Protein AF-A0A7W1EUY9-F1 (afdb_monomer)

Secondary structure (DSSP, 8-state):
----------EE-TTT--EE---GGGGGG-GGGGS---HHHHHHHHHTT-SS--HHHHHHHHHHHHHHHHHHT--

Foldseek 3Di:
DDDDDDDPPQPQFPVPRDRFDDDVVPNVPGQCVVDDDDPVLVVQVVVVVGDDHHVVVSVVSVVVVVVVVVVVVPD

Solvent-accessible surface area (backbone atoms only — not comparable to full-atom values): 4741 Å² total; per-residue (Å²): 139,83,78,96,75,88,73,94,63,63,43,47,14,79,84,79,59,50,76,37,63,68,35,86,94,42,50,93,74,14,55,41,63,75,54,89,69,52,74,69,52,49,48,56,46,51,73,71,70,61,88,54,58,40,52,65,57,50,51,51,52,49,50,50,50,54,58,51,53,57,56,69,75,69,120

pLDDT: mean 72.01, std 13.5, range [41.0, 88.94]

Mean predicted aligned error: 9.73 Å

Structure (mmCIF, N/CA/C/O backbone):
data_AF-A0A7W1EUY9-F1
#
_entry.id   AF-A0A7W1EUY9-F1
#
loop_
_atom_site.group_PDB
_atom_site.id
_atom_site.type_symbol
_atom_site.label_atom_id
_atom_site.label_alt_id
_atom_site.label_comp_id
_atom_site.label_asym_id
_atom_site.label_entity_id
_atom_site.label_seq_id
_atom_site.pdbx_PDB_ins_code
_atom_site.Cartn_x
_atom_site.Cartn_y
_atom_site.Cartn_z
_atom_site.occupancy
_atom_site.B_iso_or_equiv
_atom_site.auth_seq_id
_atom_site.auth_comp_id
_atom_site.auth_asym_id
_atom_site.auth_atom_id
_atom_site.pdbx_PDB_model_num
ATOM 1 N N . MET A 1 1 ? 31.141 8.454 -18.678 1.00 50.62 1 MET A N 1
ATOM 2 C CA . MET A 1 1 ? 29.761 8.753 -18.240 1.00 50.62 1 MET A CA 1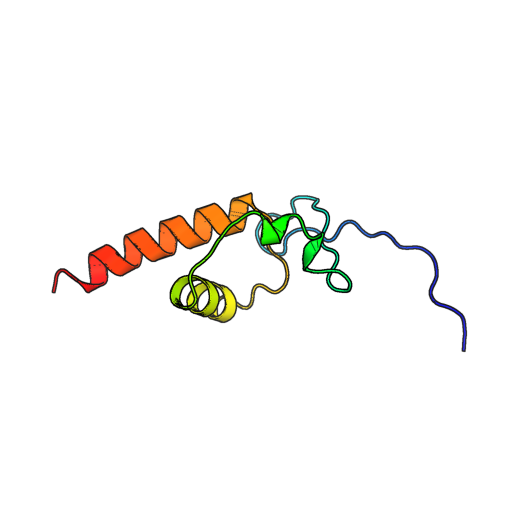
ATOM 3 C C . MET A 1 1 ? 28.867 8.345 -19.386 1.00 50.62 1 MET A C 1
ATOM 5 O O . MET A 1 1 ? 28.704 9.116 -20.319 1.00 50.62 1 MET A O 1
ATOM 9 N N . GLU A 1 2 ? 28.439 7.087 -19.386 1.00 44.38 2 GLU A N 1
ATOM 10 C CA . GLU A 1 2 ? 27.680 6.520 -20.497 1.00 44.38 2 GLU A CA 1
ATOM 11 C C . GLU A 1 2 ? 26.199 6.441 -20.157 1.00 44.38 2 GLU A C 1
ATOM 13 O O . GLU A 1 2 ? 25.788 6.275 -19.009 1.00 44.38 2 GLU A O 1
ATOM 18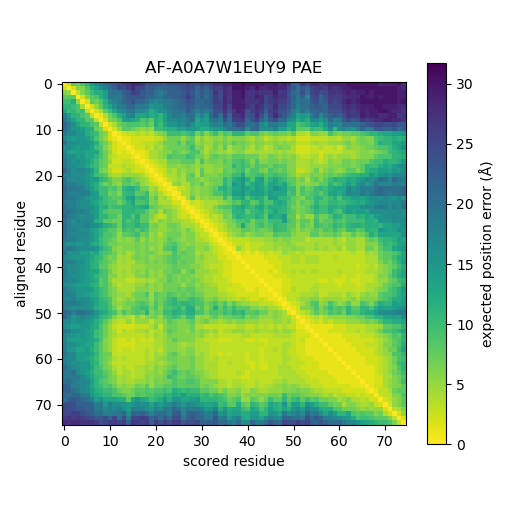 N N . TYR A 1 3 ? 25.443 6.708 -21.206 1.00 51.12 3 TYR A N 1
ATOM 19 C CA . TYR A 1 3 ? 24.112 7.261 -21.241 1.00 51.12 3 TYR A CA 1
ATOM 20 C C . TYR A 1 3 ? 23.070 6.166 -21.011 1.00 51.12 3 TYR A C 1
ATOM 22 O O . TYR A 1 3 ? 23.132 5.080 -21.582 1.00 51.12 3 TYR A O 1
ATOM 30 N N . PHE A 1 4 ? 22.115 6.503 -20.153 1.00 50.78 4 PHE A N 1
ATOM 31 C CA . PHE A 1 4 ? 20.919 5.768 -19.769 1.00 50.78 4 PHE A CA 1
ATOM 32 C C . PHE A 1 4 ? 20.183 5.228 -21.009 1.00 50.78 4 PHE A C 1
ATOM 34 O O . PHE A 1 4 ? 19.517 5.974 -21.727 1.00 50.78 4 PHE A O 1
ATOM 41 N N . SER A 1 5 ? 20.313 3.935 -21.305 1.00 56.38 5 SER A N 1
ATOM 42 C CA . SER A 1 5 ? 19.501 3.308 -22.345 1.00 56.38 5 SER A CA 1
ATOM 43 C C . SER A 1 5 ? 19.211 1.844 -22.068 1.00 56.38 5 SER A C 1
ATOM 45 O O . SER A 1 5 ? 20.091 1.041 -21.770 1.00 56.38 5 SER A O 1
ATOM 47 N N . THR A 1 6 ? 17.947 1.511 -22.320 1.00 42.69 6 THR A N 1
ATOM 48 C CA . THR A 1 6 ? 17.407 0.164 -22.534 1.00 42.69 6 THR A CA 1
ATOM 49 C C . THR A 1 6 ? 17.196 -0.696 -21.298 1.00 42.69 6 THR A C 1
ATOM 51 O O . THR A 1 6 ? 17.765 -1.771 -21.140 1.00 42.69 6 THR A O 1
ATOM 54 N N . 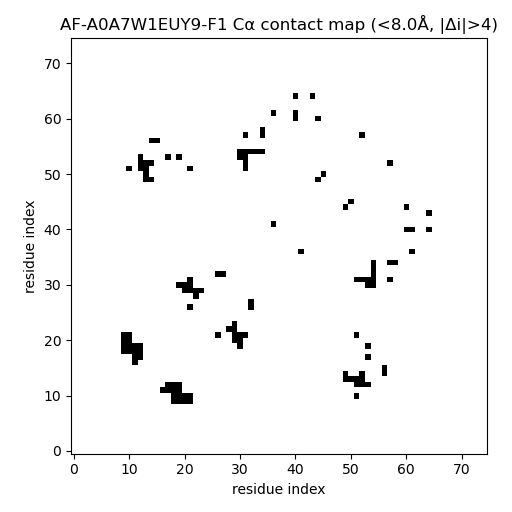LYS A 1 7 ? 16.234 -0.279 -20.477 1.00 41.00 7 LYS A N 1
ATOM 55 C CA . LYS A 1 7 ? 15.293 -1.235 -19.895 1.00 41.00 7 LYS A CA 1
ATOM 56 C C . LYS A 1 7 ? 14.017 -0.493 -19.513 1.00 41.00 7 LYS A C 1
ATOM 58 O O . LYS A 1 7 ? 13.875 -0.011 -18.395 1.00 41.00 7 LYS A O 1
ATOM 63 N N . HIS A 1 8 ? 13.079 -0.415 -20.458 1.00 45.06 8 HIS A N 1
ATOM 64 C CA . HIS A 1 8 ? 11.657 -0.359 -20.123 1.00 45.06 8 HIS A CA 1
ATOM 65 C C . HIS A 1 8 ? 11.326 -1.674 -19.402 1.00 45.06 8 HIS A C 1
ATOM 67 O O . HIS A 1 8 ? 10.754 -2.589 -19.982 1.00 45.06 8 HIS A O 1
ATOM 73 N N . THR A 1 9 ? 11.832 -1.821 -18.178 1.00 45.03 9 THR A N 1
ATOM 74 C CA . THR A 1 9 ? 11.492 -2.930 -17.303 1.00 45.03 9 THR A CA 1
ATOM 75 C C . THR A 1 9 ? 10.159 -2.517 -16.756 1.00 45.03 9 THR A C 1
ATOM 77 O O . THR A 1 9 ? 10.071 -1.589 -15.958 1.00 45.03 9 THR A O 1
ATOM 80 N N . SER A 1 10 ? 9.118 -3.124 -17.285 1.00 52.53 10 SER A N 1
ATOM 81 C CA . SER A 1 10 ? 7.842 -3.230 -16.623 1.00 52.53 10 SER A CA 1
ATOM 82 C C . SER A 1 10 ? 8.087 -3.385 -15.119 1.00 52.53 10 SER A C 1
ATOM 84 O O . SER A 1 10 ? 8.685 -4.371 -14.687 1.00 52.53 10 SER A O 1
ATOM 86 N N . GLU A 1 11 ? 7.755 -2.370 -14.324 1.00 60.28 11 GLU A N 1
ATOM 87 C CA . GLU A 1 11 ? 8.026 -2.432 -12.893 1.00 60.28 11 GLU A CA 1
ATOM 88 C C . GLU A 1 11 ? 7.079 -3.482 -12.319 1.00 60.28 11 GLU A C 1
ATOM 90 O O . GLU A 1 11 ? 5.860 -3.311 -12.301 1.00 60.28 11 GLU A O 1
ATOM 95 N N . ASN A 1 12 ? 7.622 -4.640 -11.946 1.00 70.75 12 ASN A N 1
ATOM 96 C CA . ASN A 1 12 ? 6.814 -5.676 -11.333 1.00 70.75 12 ASN A CA 1
ATOM 97 C C . ASN A 1 12 ? 6.360 -5.178 -9.964 1.00 70.75 12 ASN A C 1
ATOM 99 O O . ASN A 1 12 ? 7.132 -4.600 -9.201 1.00 70.75 12 ASN A O 1
ATOM 103 N N . CYS A 1 13 ? 5.095 -5.417 -9.638 1.00 77.88 13 CYS A N 1
ATOM 104 C CA . CYS A 1 13 ? 4.573 -5.071 -8.329 1.00 77.88 13 CYS A CA 1
ATOM 105 C C . CYS A 1 13 ? 5.394 -5.755 -7.231 1.00 77.88 13 CYS A C 1
ATOM 107 O O . CYS A 1 13 ? 5.464 -6.982 -7.198 1.00 77.88 13 CYS A O 1
ATOM 109 N N . SER A 1 14 ? 5.923 -4.984 -6.278 1.00 74.00 14 SER A N 1
ATOM 110 C CA . SER A 1 14 ? 6.726 -5.521 -5.167 1.00 74.00 14 SER A CA 1
ATOM 111 C C . SER A 1 14 ? 5.956 -6.497 -4.266 1.00 74.00 14 SER A C 1
ATOM 113 O O . SER A 1 14 ? 6.556 -7.201 -3.461 1.00 74.00 14 SER A O 1
ATOM 115 N N . ARG A 1 15 ? 4.621 -6.541 -4.388 1.00 79.06 15 ARG A N 1
ATOM 116 C CA . ARG A 1 15 ? 3.732 -7.431 -3.628 1.00 79.06 15 ARG A CA 1
ATOM 117 C C . ARG A 1 15 ? 3.387 -8.717 -4.374 1.00 79.06 15 ARG A C 1
ATOM 119 O O . ARG A 1 15 ? 3.486 -9.786 -3.786 1.00 79.06 15 ARG A O 1
ATOM 126 N N . CYS A 1 16 ? 2.954 -8.631 -5.633 1.00 83.19 16 CYS A N 1
ATOM 127 C CA . CYS A 1 16 ? 2.452 -9.794 -6.380 1.00 83.19 16 CYS A CA 1
ATOM 128 C C . CYS A 1 16 ? 3.299 -10.190 -7.595 1.00 83.19 16 CYS A C 1
ATOM 130 O O . CYS A 1 16 ? 2.988 -11.180 -8.250 1.00 83.19 16 CYS A O 1
ATOM 132 N N . GLY A 1 17 ? 4.318 -9.405 -7.947 1.00 74.81 17 GLY A N 1
ATOM 133 C CA . GLY A 1 17 ? 5.139 -9.611 -9.141 1.00 74.81 17 GLY A CA 1
ATOM 134 C C . GLY A 1 17 ? 4.418 -9.324 -10.461 1.00 74.81 17 GLY A C 1
ATOM 135 O O . GLY A 1 17 ? 5.012 -9.484 -11.522 1.00 74.81 17 GLY A O 1
ATOM 136 N N . THR A 1 18 ? 3.148 -8.896 -10.431 1.00 78.44 18 THR A N 1
ATOM 137 C CA . THR A 1 18 ? 2.401 -8.596 -11.656 1.00 78.44 18 THR A CA 1
ATOM 138 C C . THR A 1 18 ? 3.055 -7.448 -12.397 1.00 78.44 18 THR A C 1
ATOM 140 O O . THR A 1 18 ? 3.419 -6.429 -11.811 1.00 78.44 18 THR A O 1
ATOM 143 N N . GLU A 1 19 ? 3.181 -7.644 -13.697 1.00 75.00 19 GLU A N 1
ATOM 144 C CA . GLU A 1 19 ? 3.694 -6.659 -14.615 1.00 75.00 19 GLU A CA 1
ATOM 145 C C . GLU A 1 19 ? 2.682 -5.519 -14.775 1.00 75.00 19 GLU A C 1
ATOM 147 O O . GLU A 1 19 ? 1.539 -5.750 -15.172 1.00 75.00 19 GLU A O 1
ATOM 152 N N . PHE A 1 20 ? 3.069 -4.299 -14.397 1.00 72.38 20 PHE A N 1
ATOM 153 C CA . PHE A 1 20 ? 2.221 -3.124 -14.558 1.00 72.38 20 PHE A CA 1
ATOM 154 C C . PHE A 1 20 ? 3.036 -1.917 -15.007 1.00 72.38 20 PHE A C 1
ATOM 156 O O . PHE A 1 20 ? 4.256 -1.849 -14.845 1.00 72.38 20 PHE A O 1
ATOM 163 N N . THR A 1 21 ? 2.340 -0.944 -15.582 1.00 68.75 21 THR A N 1
ATOM 164 C CA . THR A 1 21 ? 2.948 0.318 -15.987 1.00 68.75 21 THR A CA 1
ATOM 165 C C . THR A 1 21 ? 3.126 1.197 -14.747 1.00 68.75 21 THR A C 1
ATOM 167 O O . THR A 1 21 ? 2.238 1.988 -14.422 1.00 68.75 21 THR A O 1
ATOM 170 N N . CYS A 1 22 ? 4.256 1.055 -14.038 1.00 66.50 22 CYS A N 1
ATOM 171 C CA . CYS A 1 22 ? 4.710 2.073 -13.085 1.00 66.50 22 CYS A CA 1
ATOM 172 C C . CYS A 1 22 ? 5.533 3.119 -13.859 1.00 66.50 22 CYS A C 1
ATOM 174 O O . CYS A 1 22 ? 6.522 2.791 -14.511 1.00 66.50 22 CYS A O 1
ATOM 176 N N . LYS A 1 23 ? 5.080 4.378 -13.862 1.00 69.12 23 LYS A N 1
ATOM 177 C CA . LYS A 1 23 ? 5.846 5.522 -14.381 1.00 69.12 23 LYS A CA 1
ATOM 178 C C . LYS A 1 23 ? 6.106 6.477 -13.218 1.00 69.12 23 LYS A C 1
ATOM 180 O O . LYS A 1 23 ? 5.361 7.435 -13.060 1.00 69.12 23 LYS A O 1
ATOM 185 N N . PRO A 1 24 ? 7.135 6.251 -12.387 1.00 65.25 24 PRO A N 1
ATOM 186 C CA . PRO A 1 24 ? 7.408 7.104 -11.228 1.00 65.25 24 PRO A CA 1
ATOM 187 C C . PRO A 1 24 ? 7.709 8.560 -11.617 1.00 65.25 24 PRO A C 1
ATOM 189 O O . PRO A 1 24 ? 7.419 9.473 -10.853 1.00 65.25 24 PRO A O 1
ATOM 192 N N . LEU A 1 25 ? 8.232 8.780 -12.829 1.00 63.50 25 LEU A N 1
ATOM 193 C CA . LEU A 1 25 ? 8.457 10.110 -13.411 1.00 63.50 25 LEU A CA 1
ATOM 194 C C . LEU A 1 25 ? 7.158 10.816 -13.848 1.00 63.50 25 LEU A C 1
ATOM 196 O O . LEU A 1 25 ? 7.125 12.037 -13.921 1.00 63.50 25 LEU A O 1
ATOM 200 N N . ASP A 1 26 ? 6.094 10.054 -14.099 1.00 68.25 26 ASP A N 1
ATOM 201 C CA . ASP A 1 26 ? 4.773 10.526 -14.520 1.00 68.25 26 ASP A CA 1
ATOM 202 C C . ASP A 1 26 ? 3.709 9.785 -13.702 1.00 68.25 26 ASP A C 1
ATOM 204 O O . ASP A 1 26 ? 2.946 8.964 -14.220 1.00 68.25 26 ASP A O 1
ATOM 208 N N . ILE A 1 27 ? 3.676 10.054 -12.392 1.00 69.38 27 ILE A N 1
ATOM 209 C CA . ILE A 1 27 ? 2.764 9.379 -11.455 1.00 69.38 27 ILE A CA 1
ATOM 210 C C . ILE A 1 27 ? 1.303 9.474 -11.930 1.00 69.38 27 ILE A C 1
ATOM 212 O O . ILE A 1 27 ? 0.565 8.498 -11.849 1.00 69.38 27 ILE A O 1
ATOM 216 N N . SER A 1 28 ? 0.921 10.594 -12.555 1.00 65.44 28 SER A N 1
ATOM 217 C CA . SER A 1 28 ? -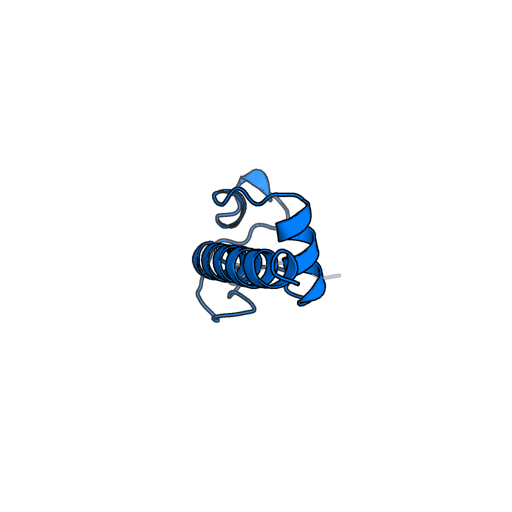0.404 10.834 -13.146 1.00 65.44 28 SER A CA 1
ATOM 218 C C . SER A 1 28 ? -0.790 9.850 -14.258 1.00 65.44 28 SER A C 1
ATOM 220 O O . SER A 1 28 ? -1.975 9.670 -14.525 1.00 65.44 28 SER A O 1
ATOM 222 N N . GLN A 1 29 ? 0.190 9.231 -14.922 1.00 67.88 29 GLN A N 1
ATOM 223 C CA . GLN A 1 29 ? -0.004 8.205 -15.957 1.00 67.88 29 GLN A CA 1
ATOM 224 C C . GLN A 1 29 ? 0.222 6.786 -15.429 1.00 67.88 29 GLN A C 1
ATOM 226 O O . GLN A 1 29 ? 0.215 5.822 -16.196 1.00 67.88 29 GLN A O 1
ATOM 231 N N . CYS A 1 30 ? 0.470 6.650 -14.132 1.00 67.69 30 CYS A N 1
ATOM 232 C CA . CYS A 1 30 ? 0.679 5.373 -13.493 1.00 67.69 30 CYS A CA 1
ATOM 233 C C . CYS A 1 30 ? -0.665 4.671 -13.304 1.00 67.69 30 CYS A C 1
ATOM 235 O O . CYS A 1 30 ? -1.611 5.260 -12.775 1.00 67.69 30 CYS A O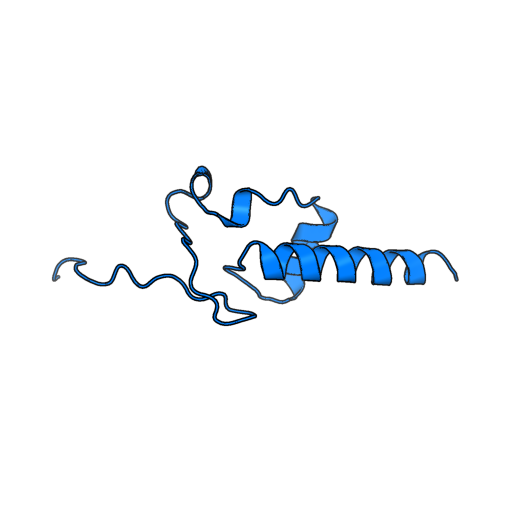 1
ATOM 237 N N . ASP A 1 31 ? -0.740 3.391 -13.673 1.00 64.06 31 ASP A N 1
ATOM 238 C CA . ASP A 1 31 ? -1.953 2.595 -13.468 1.00 64.06 31 ASP A CA 1
ATOM 239 C C . ASP A 1 31 ? -2.383 2.630 -11.995 1.00 64.06 31 ASP A C 1
ATOM 241 O O . ASP A 1 31 ? -3.573 2.732 -11.713 1.00 64.06 31 ASP A O 1
ATOM 245 N N . CYS A 1 32 ? -1.426 2.648 -11.057 1.00 66.44 32 CYS A N 1
ATOM 246 C CA . CYS A 1 32 ? -1.695 2.671 -9.618 1.00 66.44 32 CYS A CA 1
ATOM 247 C C . CYS A 1 32 ? -2.486 3.907 -9.142 1.00 66.44 32 CYS A C 1
ATOM 249 O O . CYS A 1 32 ? -3.215 3.809 -8.156 1.00 66.44 32 CYS A O 1
ATOM 251 N N . MET A 1 33 ? -2.418 5.042 -9.855 1.00 69.25 33 MET A N 1
ATOM 252 C CA . MET A 1 33 ? -3.193 6.247 -9.521 1.00 69.25 33 MET A CA 1
ATOM 253 C C . MET A 1 33 ? -4.679 6.130 -9.871 1.00 69.25 33 MET A C 1
ATOM 255 O O . MET A 1 33 ? -5.482 6.948 -9.416 1.00 69.25 33 MET A O 1
ATOM 259 N N . GLN A 1 34 ? -5.084 5.119 -10.646 1.00 73.44 34 GLN A N 1
ATOM 260 C CA . GLN A 1 34 ? -6.502 4.890 -10.922 1.00 73.44 34 GLN A CA 1
ATOM 261 C C . GLN A 1 34 ? -7.283 4.471 -9.670 1.00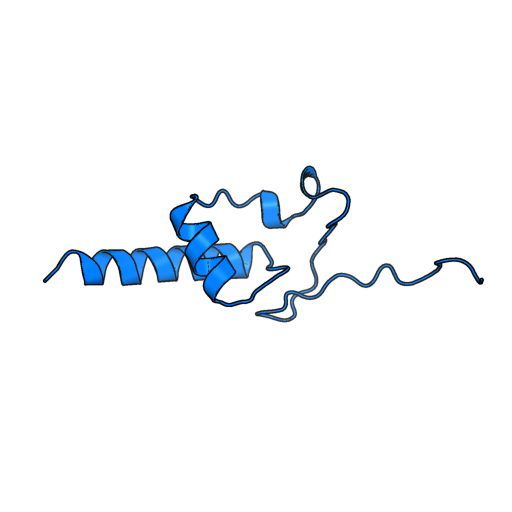 73.44 34 GLN A C 1
ATOM 263 O O . GLN A 1 34 ? -8.498 4.675 -9.598 1.00 73.44 34 GLN A O 1
ATOM 268 N N . VAL A 1 35 ? -6.609 3.905 -8.665 1.00 79.69 35 VAL A N 1
ATOM 269 C CA . VAL A 1 35 ? -7.232 3.545 -7.391 1.00 79.69 35 VAL A CA 1
ATOM 270 C C . VAL A 1 35 ? -7.125 4.720 -6.425 1.00 79.69 35 VAL A C 1
ATOM 272 O O . VAL A 1 35 ? -6.059 5.043 -5.912 1.00 79.69 35 VAL A O 1
ATOM 275 N N . ARG A 1 36 ? -8.270 5.343 -6.131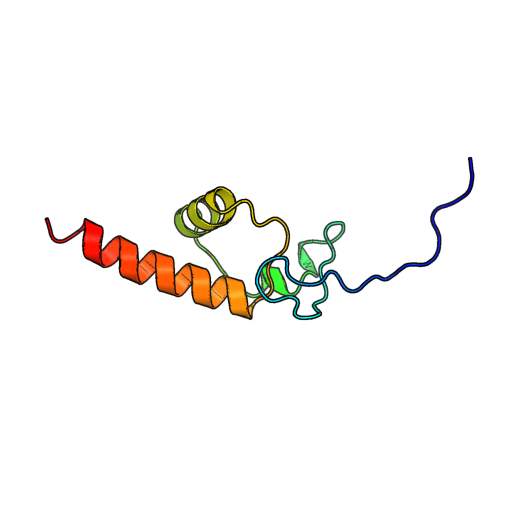 1.00 80.44 36 ARG A N 1
ATOM 276 C CA . ARG A 1 36 ? -8.359 6.364 -5.084 1.00 80.44 36 ARG A CA 1
ATOM 277 C C . ARG A 1 36 ? -8.246 5.715 -3.707 1.00 80.44 36 ARG A C 1
ATOM 279 O O . ARG A 1 36 ? -9.151 4.987 -3.277 1.00 80.44 36 ARG A O 1
ATOM 286 N N . ILE A 1 37 ? -7.149 6.017 -3.029 1.00 80.94 37 ILE A N 1
ATOM 287 C CA . ILE A 1 37 ? -6.926 5.699 -1.622 1.00 80.94 37 ILE A CA 1
ATOM 288 C C . ILE A 1 37 ? -6.965 6.975 -0.777 1.00 80.94 37 ILE A C 1
ATOM 290 O O . ILE A 1 37 ? -6.551 8.041 -1.233 1.00 80.94 37 ILE A O 1
ATOM 294 N N . SER A 1 38 ? -7.505 6.870 0.433 1.00 84.94 38 SER A N 1
ATOM 295 C CA . SER A 1 38 ? -7.514 7.944 1.427 1.00 84.94 38 SER A CA 1
ATOM 296 C C . SER A 1 38 ? -6.125 8.120 2.055 1.00 84.94 38 SER A C 1
ATOM 298 O O . SER A 1 38 ? -5.314 7.190 2.017 1.00 84.94 38 SER A O 1
ATOM 300 N N . PRO A 1 39 ? -5.836 9.274 2.680 1.00 84.25 39 PRO A N 1
ATOM 301 C CA . PRO A 1 39 ? -4.571 9.501 3.375 1.00 84.25 39 PRO A CA 1
ATOM 302 C C . PRO A 1 39 ? -4.255 8.424 4.421 1.00 84.25 39 PRO A C 1
ATOM 304 O O . PRO A 1 39 ? -3.108 7.996 4.523 1.00 84.25 39 PRO A O 1
ATOM 307 N N . GLU A 1 40 ? -5.258 7.943 5.163 1.00 85.38 40 GLU A N 1
ATOM 308 C CA . GLU A 1 40 ? -5.065 6.884 6.161 1.00 85.38 40 GLU A CA 1
ATOM 309 C C . GLU A 1 40 ? -4.690 5.538 5.524 1.00 85.38 40 GLU A C 1
ATOM 311 O O . GLU A 1 40 ? -3.801 4.844 6.016 1.00 85.38 40 GLU A O 1
ATOM 316 N N . GLU A 1 41 ? -5.328 5.194 4.401 1.00 85.44 41 GLU A N 1
ATOM 317 C CA . GLU A 1 41 ? -5.021 3.991 3.618 1.00 85.44 41 GLU A CA 1
ATOM 318 C C . GLU A 1 41 ? -3.601 4.080 3.037 1.00 85.44 41 GLU A C 1
ATOM 320 O O . GLU A 1 41 ? -2.838 3.118 3.099 1.00 85.44 41 GLU A O 1
ATOM 325 N N . GLN A 1 42 ? -3.216 5.250 2.517 1.00 83.50 42 GLN A N 1
ATOM 326 C CA . GLN A 1 42 ? -1.877 5.496 1.982 1.00 83.50 42 GLN A CA 1
ATOM 327 C C . GLN A 1 42 ? -0.798 5.373 3.058 1.00 83.50 42 GLN A C 1
ATOM 329 O O . GLN A 1 42 ? 0.277 4.835 2.785 1.00 83.50 42 GLN A O 1
ATOM 334 N N . ASN A 1 43 ? -1.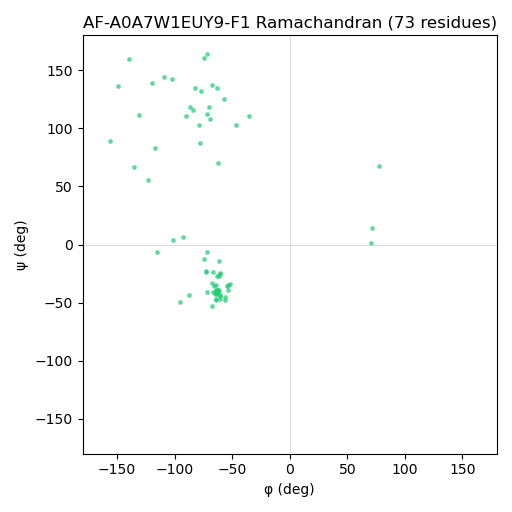075 5.847 4.273 1.00 85.38 43 ASN A N 1
ATOM 335 C CA . ASN A 1 43 ? -0.144 5.724 5.388 1.00 85.38 43 ASN A CA 1
ATOM 336 C C . ASN A 1 43 ? 0.065 4.247 5.750 1.00 85.38 43 ASN A C 1
ATOM 338 O O . ASN A 1 43 ? 1.201 3.787 5.765 1.00 85.38 43 ASN A O 1
ATOM 342 N N . TYR A 1 44 ? -1.024 3.478 5.869 1.00 86.19 44 TYR A N 1
ATOM 343 C CA . TYR A 1 44 ? -0.964 2.029 6.092 1.00 86.19 44 TYR A CA 1
ATOM 344 C C . TYR A 1 44 ? -0.153 1.305 5.006 1.00 86.19 44 TYR A C 1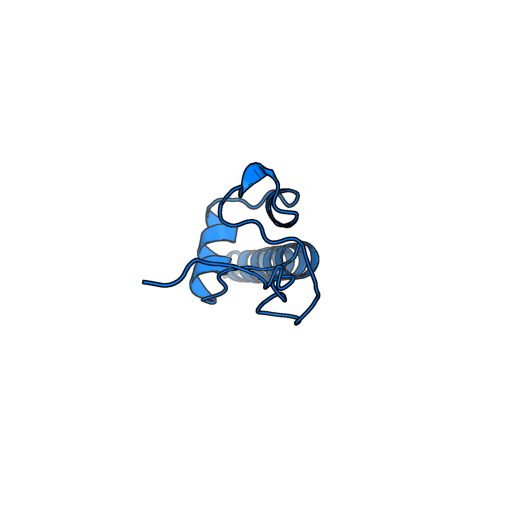
ATOM 346 O O . TYR A 1 44 ? 0.706 0.479 5.305 1.00 86.19 44 TYR A O 1
ATOM 354 N N . ILE A 1 45 ? -0.374 1.639 3.730 1.00 81.88 45 ILE A N 1
ATOM 355 C CA . ILE A 1 45 ? 0.381 1.059 2.609 1.00 81.88 45 ILE A CA 1
ATOM 356 C C . ILE A 1 45 ? 1.866 1.442 2.692 1.00 81.88 45 ILE A C 1
ATOM 358 O O . ILE A 1 45 ? 2.726 0.589 2.466 1.00 81.88 45 ILE A O 1
ATOM 362 N N . SER A 1 46 ? 2.176 2.686 3.057 1.00 82.06 46 SER A N 1
ATOM 363 C CA . SER A 1 46 ? 3.556 3.166 3.212 1.00 82.06 46 SER A CA 1
ATOM 364 C C . SER A 1 46 ? 4.277 2.473 4.372 1.00 82.06 46 SER A C 1
ATOM 366 O O . SER A 1 46 ? 5.452 2.137 4.242 1.00 82.06 46 SER A O 1
ATOM 368 N N . GLU A 1 47 ? 3.569 2.169 5.464 1.00 83.50 47 GLU A N 1
ATOM 369 C CA . GLU A 1 47 ? 4.096 1.384 6.591 1.00 83.50 47 GLU A CA 1
ATOM 370 C C . GLU A 1 47 ? 4.473 -0.049 6.189 1.00 83.50 47 GLU A C 1
ATOM 372 O O . GLU A 1 47 ? 5.389 -0.629 6.770 1.00 83.50 47 GLU A O 1
ATOM 377 N N . THR A 1 48 ? 3.842 -0.616 5.152 1.00 77.06 48 THR A N 1
ATOM 378 C CA . THR A 1 48 ? 4.247 -1.932 4.618 1.00 77.06 48 THR A CA 1
ATOM 379 C C . THR A 1 48 ? 5.578 -1.906 3.856 1.00 77.06 48 THR A C 1
ATOM 381 O O . THR A 1 48 ? 6.057 -2.960 3.440 1.00 77.06 48 THR A O 1
ATOM 384 N N . GLY A 1 49 ? 6.172 -0.726 3.630 1.00 71.00 49 GLY A N 1
ATOM 385 C CA . GLY A 1 49 ? 7.416 -0.568 2.867 1.00 71.00 49 GLY A CA 1
ATOM 386 C C . GLY A 1 49 ? 7.259 -0.794 1.358 1.00 71.00 49 GLY A C 1
ATOM 387 O O . GLY A 1 49 ? 8.248 -0.962 0.646 1.00 71.00 49 GLY A O 1
ATOM 388 N N . SER A 1 50 ? 6.023 -0.817 0.854 1.00 70.06 50 SER A N 1
ATOM 389 C CA . SER A 1 50 ? 5.732 -1.058 -0.561 1.00 70.06 50 SER A CA 1
ATOM 390 C C . SER A 1 50 ? 5.848 0.237 -1.375 1.00 70.06 50 SER A C 1
ATOM 392 O O . SER A 1 50 ? 5.060 1.156 -1.183 1.00 70.06 50 SER A O 1
ATOM 394 N N . THR A 1 51 ? 6.802 0.306 -2.309 1.00 65.75 51 THR A N 1
ATOM 395 C CA . THR A 1 51 ? 7.093 1.514 -3.112 1.00 65.75 51 THR A CA 1
ATOM 396 C C . THR A 1 51 ? 6.261 1.641 -4.400 1.00 65.75 51 THR A C 1
ATOM 398 O O . THR A 1 51 ? 5.745 2.718 -4.678 1.00 65.75 51 THR A O 1
ATOM 401 N N . CYS A 1 52 ? 6.078 0.561 -5.172 1.00 73.56 52 CYS A N 1
ATOM 402 C CA . CYS A 1 52 ? 5.226 0.502 -6.377 1.00 73.56 52 CYS A CA 1
ATOM 403 C C . CYS A 1 52 ? 4.321 -0.745 -6.266 1.00 73.56 52 CYS A C 1
ATOM 405 O O . CYS A 1 52 ? 4.783 -1.890 -6.329 1.00 73.56 52 CYS A O 1
ATOM 407 N N . VAL A 1 53 ? 3.013 -0.536 -6.090 1.00 80.31 53 VAL A N 1
ATOM 408 C CA . VAL A 1 53 ? 2.005 -1.609 -6.053 1.00 80.31 53 VAL A CA 1
ATOM 409 C C . VAL A 1 53 ? 0.970 -1.431 -7.152 1.00 80.31 53 VAL A C 1
ATOM 411 O O . VAL A 1 53 ? 0.524 -0.323 -7.434 1.00 80.31 53 VAL A O 1
ATOM 414 N N . CYS A 1 54 ? 0.581 -2.540 -7.779 1.00 83.81 54 CYS A N 1
ATOM 415 C CA . CYS A 1 54 ? -0.422 -2.523 -8.834 1.00 83.81 54 CYS A CA 1
ATOM 416 C C . CYS A 1 54 ? -1.827 -2.256 -8.264 1.00 83.81 54 CYS A C 1
ATOM 418 O O . CYS A 1 54 ? -2.092 -2.451 -7.074 1.00 83.81 54 CYS A O 1
ATOM 420 N N . ASN A 1 55 ? -2.767 -1.898 -9.144 1.00 84.06 55 ASN A N 1
ATOM 421 C CA . ASN A 1 55 ? -4.169 -1.652 -8.789 1.00 84.06 55 ASN A CA 1
ATOM 422 C C . ASN A 1 55 ? -4.825 -2.795 -8.004 1.00 84.06 55 ASN A C 1
ATOM 424 O O . ASN A 1 55 ? -5.676 -2.551 -7.150 1.00 84.06 55 ASN A O 1
ATOM 428 N N . LYS A 1 56 ? -4.444 -4.045 -8.287 1.00 85.31 56 LYS A N 1
ATOM 429 C CA . LYS A 1 56 ? -4.978 -5.214 -7.583 1.00 85.31 56 LYS A CA 1
ATOM 430 C C . LYS A 1 56 ? -4.520 -5.231 -6.123 1.00 85.31 56 LYS A C 1
ATOM 432 O O . LYS A 1 56 ? -5.363 -5.238 -5.233 1.00 85.31 56 LYS A O 1
ATOM 437 N N . CYS A 1 57 ? -3.212 -5.127 -5.887 1.00 86.06 57 CYS A N 1
ATOM 438 C CA . CYS A 1 57 ? -2.664 -5.094 -4.535 1.00 86.06 57 CYS A CA 1
ATOM 439 C C . CYS A 1 57 ? -3.126 -3.866 -3.748 1.00 86.06 57 CYS A C 1
ATOM 441 O O . CYS A 1 57 ? -3.369 -3.985 -2.552 1.00 86.06 57 CYS A O 1
ATOM 443 N N . LEU A 1 58 ? -3.304 -2.710 -4.399 1.00 85.00 58 LEU A N 1
ATOM 444 C CA . LEU A 1 58 ? -3.896 -1.532 -3.758 1.00 85.00 58 LEU A CA 1
ATOM 445 C C . LEU A 1 58 ? -5.322 -1.799 -3.268 1.00 85.00 58 LEU A C 1
ATOM 447 O O . LEU A 1 58 ? -5.652 -1.449 -2.138 1.00 85.00 58 LEU A O 1
ATOM 451 N N . LYS A 1 59 ? -6.163 -2.450 -4.082 1.00 87.25 59 LYS A N 1
ATOM 452 C CA . LYS A 1 59 ? -7.525 -2.834 -3.676 1.00 87.25 59 LYS A CA 1
ATOM 453 C C . LYS A 1 59 ? -7.521 -3.843 -2.527 1.00 87.25 59 LYS A C 1
ATOM 455 O O . LYS A 1 59 ? -8.327 -3.706 -1.613 1.00 87.25 59 LYS A O 1
ATOM 460 N N . GLU A 1 60 ? -6.613 -4.816 -2.554 1.00 88.94 60 GLU A N 1
ATOM 461 C CA . GLU A 1 60 ? -6.457 -5.794 -1.469 1.00 88.94 60 GLU A CA 1
ATOM 462 C C . GLU A 1 60 ? -6.010 -5.121 -0.164 1.00 88.94 60 GLU A C 1
ATOM 464 O O . GLU A 1 60 ? -6.636 -5.330 0.871 1.00 88.94 60 GLU A O 1
ATOM 469 N N . LEU A 1 61 ? -4.994 -4.252 -0.215 1.00 86.50 61 LEU A N 1
ATOM 470 C CA . LEU A 1 61 ? -4.515 -3.488 0.945 1.00 86.50 61 LEU A CA 1
ATOM 471 C C . LEU A 1 61 ? -5.606 -2.574 1.509 1.00 86.50 61 LEU A C 1
ATOM 473 O O . LEU A 1 61 ? -5.773 -2.490 2.722 1.00 86.50 61 LEU A O 1
ATOM 477 N N . LYS A 1 62 ? -6.385 -1.936 0.634 1.00 86.81 62 LYS A N 1
ATOM 478 C CA . LYS A 1 62 ? -7.552 -1.135 1.012 1.00 86.81 62 LYS A CA 1
ATOM 479 C C . LYS A 1 62 ? -8.601 -1.973 1.743 1.00 86.81 62 LYS A C 1
ATOM 481 O O . LYS A 1 62 ? -9.089 -1.576 2.797 1.00 86.81 62 LYS A O 1
ATOM 486 N N . GLN A 1 63 ? -8.932 -3.146 1.211 1.00 88.56 63 GLN A N 1
ATOM 487 C CA . GLN A 1 63 ? -9.877 -4.053 1.854 1.00 88.56 63 GLN A CA 1
ATOM 488 C C . GLN A 1 63 ? -9.358 -4.539 3.213 1.00 88.56 63 GLN A C 1
ATOM 490 O O . GLN A 1 63 ? -10.113 -4.567 4.183 1.00 88.56 63 GLN A O 1
ATOM 495 N N . GLU A 1 64 ? -8.070 -4.860 3.309 1.00 88.38 64 GLU A N 1
ATOM 496 C CA . GLU A 1 64 ? -7.431 -5.260 4.562 1.00 88.38 64 GLU A CA 1
ATOM 497 C C . GLU A 1 64 ? -7.445 -4.133 5.600 1.00 88.38 64 GLU A C 1
ATOM 499 O O . GLU A 1 64 ? -7.811 -4.372 6.752 1.00 88.38 64 GLU A O 1
ATOM 504 N N . TYR A 1 65 ? -7.157 -2.896 5.183 1.00 87.56 65 TYR A N 1
ATOM 505 C CA . TYR A 1 65 ? -7.289 -1.706 6.021 1.00 87.56 65 TYR A CA 1
ATOM 506 C C . TYR A 1 65 ? -8.716 -1.559 6.567 1.00 87.56 65 TYR A C 1
ATOM 508 O O . TYR A 1 65 ? -8.884 -1.407 7.776 1.00 87.56 65 TYR A O 1
ATOM 516 N N . TYR A 1 66 ? -9.754 -1.685 5.730 1.00 86.50 66 TYR A N 1
ATOM 517 C CA . TYR A 1 66 ? -11.146 -1.627 6.198 1.00 86.50 66 TYR A CA 1
ATOM 518 C C . TYR A 1 66 ? -11.480 -2.730 7.206 1.00 86.50 66 TYR A C 1
ATOM 520 O O . TYR A 1 66 ? -12.116 -2.457 8.225 1.00 86.50 66 TYR A O 1
ATOM 528 N N . LEU A 1 67 ? -11.041 -3.966 6.951 1.00 86.50 67 LEU A N 1
ATOM 529 C CA . LEU A 1 67 ? -11.267 -5.093 7.860 1.00 86.50 67 LEU A CA 1
ATOM 530 C C . LEU A 1 67 ? -10.566 -4.883 9.210 1.00 86.50 67 LEU A C 1
ATOM 532 O O . LEU A 1 67 ? -11.129 -5.208 10.258 1.00 86.50 67 LEU A O 1
ATOM 536 N N . GLN A 1 68 ? -9.355 -4.321 9.212 1.00 82.75 68 GLN A N 1
ATOM 537 C CA . GLN A 1 68 ? -8.644 -3.983 10.445 1.00 82.75 68 GLN A CA 1
ATOM 538 C C . GLN A 1 68 ? -9.265 -2.785 11.172 1.00 82.75 68 GLN A C 1
ATOM 540 O O . GLN A 1 68 ? -9.408 -2.815 12.396 1.00 82.75 68 GLN A O 1
ATOM 545 N N . TYR A 1 69 ? -9.685 -1.753 10.440 1.00 77.50 69 TYR A N 1
ATOM 546 C CA . TYR A 1 69 ? -10.334 -0.571 11.002 1.00 77.50 69 TYR A CA 1
ATOM 547 C C . TYR A 1 69 ? -11.660 -0.921 11.694 1.00 77.50 69 TYR A C 1
ATOM 549 O O . TYR A 1 69 ? -11.944 -0.416 12.782 1.00 77.50 69 TYR A O 1
ATOM 557 N N . GLN A 1 70 ? -12.442 -1.845 11.125 1.00 68.62 70 GLN A N 1
ATOM 558 C CA . GLN A 1 70 ? -13.660 -2.357 11.763 1.00 68.62 70 GLN A CA 1
ATOM 559 C C . GLN A 1 70 ? -13.370 -3.082 13.083 1.00 68.62 70 GLN A C 1
ATOM 561 O O . GLN A 1 70 ? -14.097 -2.891 14.054 1.00 68.62 70 GLN A O 1
ATOM 566 N N . LYS A 1 71 ? -12.281 -3.858 13.159 1.00 61.25 71 LYS A N 1
ATOM 567 C CA . LYS A 1 71 ? -11.877 -4.534 14.404 1.00 61.25 71 LYS A CA 1
ATOM 568 C C . LYS A 1 71 ? -11.431 -3.558 15.494 1.00 61.25 71 LYS A C 1
ATOM 570 O O . LYS A 1 71 ? -11.672 -3.822 16.665 1.00 61.25 71 LYS A O 1
ATOM 575 N N . LYS A 1 72 ? -10.812 -2.429 15.129 1.00 58.19 72 LYS A N 1
ATOM 576 C CA . LYS A 1 72 ? -10.361 -1.403 16.088 1.00 58.19 72 LYS A CA 1
ATOM 577 C C . LYS A 1 72 ? -11.494 -0.583 16.716 1.00 58.19 72 LYS A C 1
ATOM 579 O O . LYS A 1 72 ? -11.291 -0.046 17.794 1.00 58.19 72 LYS A O 1
ATOM 584 N N . ASN A 1 73 ? -12.657 -0.489 16.068 1.00 56.53 73 ASN A N 1
ATOM 585 C CA . ASN A 1 73 ? -13.823 0.253 16.573 1.00 56.53 73 ASN A CA 1
ATOM 586 C C . ASN A 1 73 ? -14.803 -0.615 17.385 1.00 56.53 73 ASN A C 1
ATOM 588 O O . ASN A 1 73 ? -15.882 -0.152 17.745 1.00 56.53 73 ASN A O 1
ATOM 592 N N . HIS A 1 74 ? -14.452 -1.874 17.654 1.00 49.94 74 HIS A N 1
ATOM 593 C CA . HIS A 1 74 ? -15.247 -2.788 18.471 1.00 49.94 74 HIS A CA 1
ATOM 594 C C . HIS A 1 74 ? -14.419 -3.313 19.652 1.00 49.94 74 HIS A C 1
ATOM 596 O O . HIS A 1 74 ? -14.234 -4.519 19.822 1.00 49.94 74 HIS A O 1
ATOM 602 N N . ASN A 1 75 ? -13.876 -2.380 20.433 1.00 43.00 75 ASN A N 1
ATOM 603 C CA . ASN A 1 75 ? -13.384 -2.576 21.796 1.00 43.00 75 ASN A CA 1
ATOM 604 C C . ASN A 1 75 ? -13.535 -1.263 22.569 1.00 43.00 75 ASN A C 1
ATOM 606 O O . ASN A 1 75 ? -13.539 -1.326 23.815 1.00 43.00 75 ASN A O 1
#

Radius of gyration: 15.24 Å; Cα contacts (8 Å, |Δi|>4): 64; chains: 1; bounding box: 45×21×44 Å

Sequence (75 aa):
MEYFSTKHTSENCSRCGTEFTCKPLDISQCDCMQVRISPEEQNYISETGSTCVCNKCLKELKQEYYLQYQKKNHN